Protein AF-A0A6B2MPJ1-F1 (afdb_monomer_lite)

Sequence (135 aa):
MPDPDLLAELAAIPQIDEGEAVLLSLVLSSPNSKILTGDKRALRGLAENDACQKFAGRIILIEQVLGACLSRKGHAWLLANVCPYKHIDRAIGAILGSRCDANMDSLKEGFQSYIGEIGRLYDPTMLFALSVDLP

pLDDT: mean 91.77, std 8.02, range [48.91, 97.12]

Secondary structure (DSSP, 8-state):
---HHHHHHHHTSTT--HHHHHHHHHHHTSTT--EEE--HHHHHHHHTSGGGGGGTT-EEEHHHHHHHHHHHHHHHHHHHHHGGGTTS-HHHHHHH-TTS---HHHHHHHHHHHHHHHHTSSSS-SB--------

Radius of gyration: 15.75 Å; chains: 1; bounding box: 41×23×38 Å

Structure (mmCIF, N/CA/C/O backbone):
data_AF-A0A6B2MPJ1-F1
#
_entry.id   AF-A0A6B2MPJ1-F1
#
loop_
_atom_site.group_PDB
_atom_site.id
_atom_site.type_symbol
_atom_site.label_atom_id
_atom_site.label_alt_id
_atom_site.label_comp_id
_atom_site.label_asym_id
_atom_site.label_entity_id
_atom_site.label_seq_id
_atom_site.pdbx_PDB_ins_code
_atom_site.Cartn_x
_atom_site.Cartn_y
_atom_site.Cartn_z
_atom_site.occupancy
_atom_site.B_iso_or_equiv
_atom_site.auth_seq_id
_atom_site.auth_comp_id
_atom_site.auth_asym_id
_atom_site.auth_atom_id
_atom_site.pdbx_PDB_model_num
ATOM 1 N N . MET A 1 1 ? -16.642 -13.936 7.087 1.00 67.19 1 MET A N 1
ATOM 2 C CA . MET A 1 1 ? -17.703 -12.979 6.717 1.00 67.19 1 MET A CA 1
ATOM 3 C C . MET A 1 1 ? -17.362 -11.679 7.421 1.00 67.19 1 MET A C 1
ATOM 5 O O . MET A 1 1 ? -16.928 -11.790 8.564 1.00 67.19 1 MET A O 1
ATOM 9 N N . PRO A 1 2 ? -17.435 -10.518 6.751 1.00 75.50 2 PRO A N 1
ATOM 10 C CA . PRO A 1 2 ? -17.099 -9.254 7.392 1.00 75.50 2 PRO A CA 1
ATOM 11 C C . PRO A 1 2 ? -18.080 -8.974 8.532 1.00 75.50 2 PRO A C 1
ATOM 13 O O . PRO A 1 2 ? -19.270 -9.270 8.412 1.00 75.50 2 PRO A O 1
ATOM 16 N N . ASP A 1 3 ? -17.554 -8.461 9.640 1.00 85.44 3 ASP A N 1
ATOM 17 C CA . ASP A 1 3 ? -18.352 -7.996 10.772 1.00 85.44 3 ASP A CA 1
ATOM 18 C C . ASP A 1 3 ? -19.257 -6.834 10.302 1.00 85.44 3 ASP A C 1
ATOM 20 O O . ASP A 1 3 ? -18.726 -5.849 9.777 1.00 85.44 3 ASP A O 1
ATOM 24 N N . PRO A 1 4 ? -20.596 -6.945 10.422 1.00 88.69 4 PRO A N 1
ATOM 25 C CA . PRO A 1 4 ? -21.526 -5.917 9.962 1.00 88.69 4 PRO A CA 1
ATOM 26 C C . PRO A 1 4 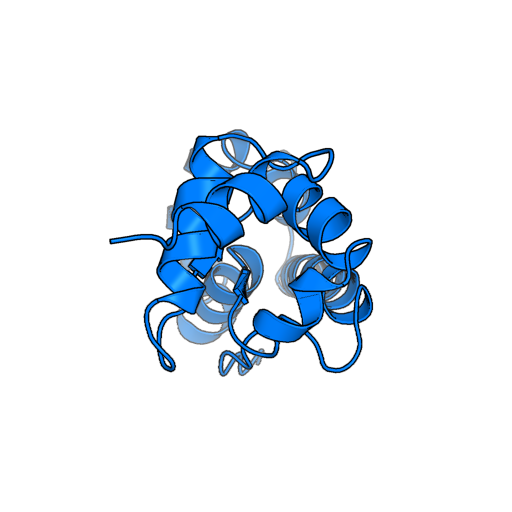? -21.298 -4.540 10.592 1.00 88.69 4 PRO A C 1
ATOM 28 O O . PRO A 1 4 ? -21.435 -3.537 9.892 1.00 88.69 4 PRO A O 1
ATOM 31 N N . ASP A 1 5 ? -20.919 -4.485 11.871 1.00 91.06 5 ASP A N 1
ATOM 32 C CA . ASP A 1 5 ? -20.723 -3.216 12.577 1.00 91.06 5 ASP A CA 1
ATOM 33 C C . ASP A 1 5 ? -19.453 -2.521 12.075 1.00 91.06 5 ASP A C 1
ATOM 35 O O . ASP A 1 5 ? -19.456 -1.327 11.775 1.00 91.06 5 ASP A O 1
ATOM 39 N N . LEU A 1 6 ? -18.385 -3.296 11.876 1.00 90.25 6 LEU A N 1
ATOM 40 C CA . LEU A 1 6 ? -17.143 -2.812 11.278 1.00 90.25 6 LEU A CA 1
ATOM 41 C C . LEU A 1 6 ? -17.339 -2.370 9.822 1.00 90.25 6 LEU A C 1
ATOM 43 O O . LEU A 1 6 ? -16.745 -1.388 9.382 1.00 90.25 6 LEU A O 1
ATOM 47 N N . LEU A 1 7 ? -18.143 -3.104 9.053 1.00 94.06 7 LEU A N 1
ATOM 48 C CA . LEU A 1 7 ? -18.452 -2.733 7.676 1.00 94.06 7 LEU A CA 1
ATOM 49 C C . LEU A 1 7 ? -19.196 -1.393 7.629 1.00 94.06 7 LEU A C 1
ATOM 51 O O . LEU A 1 7 ? -18.850 -0.542 6.814 1.00 94.06 7 LEU A O 1
ATOM 55 N N . ALA A 1 8 ? -20.172 -1.191 8.518 1.00 93.69 8 ALA A N 1
ATOM 56 C CA . ALA A 1 8 ? -20.892 0.073 8.635 1.00 93.69 8 ALA A CA 1
ATOM 57 C C . ALA A 1 8 ? -19.972 1.227 9.078 1.00 93.69 8 ALA A C 1
ATOM 59 O O . ALA A 1 8 ? -20.061 2.317 8.517 1.00 93.69 8 ALA A O 1
ATOM 60 N N . GLU A 1 9 ? -19.062 0.981 10.029 1.00 94.12 9 GLU A N 1
ATOM 61 C CA . GLU A 1 9 ? -18.029 1.938 10.460 1.00 94.12 9 GLU A CA 1
ATOM 62 C C . GLU A 1 9 ? -17.159 2.383 9.273 1.00 94.12 9 GLU A C 1
ATOM 64 O O . GLU A 1 9 ? -16.991 3.579 9.045 1.00 94.12 9 GLU A O 1
ATOM 69 N N . LEU A 1 10 ? -16.651 1.433 8.480 1.00 95.31 10 LEU A N 1
ATOM 70 C CA . LEU A 1 10 ? -15.777 1.714 7.337 1.00 95.31 10 LEU A CA 1
ATOM 71 C C . LEU A 1 10 ? -16.516 2.401 6.182 1.00 95.31 10 LEU A C 1
ATOM 73 O O . LEU A 1 10 ? -15.975 3.326 5.584 1.00 95.31 10 LEU A O 1
ATOM 77 N N . ALA A 1 11 ? -17.751 1.989 5.886 1.00 95.31 11 ALA A N 1
ATOM 78 C CA . ALA A 1 11 ? -18.567 2.589 4.828 1.00 95.31 11 ALA A CA 1
ATOM 79 C C . ALA A 1 11 ? -19.001 4.034 5.146 1.00 95.31 11 ALA A C 1
ATOM 81 O O . ALA A 1 11 ? -19.375 4.782 4.246 1.00 95.31 11 ALA A O 1
ATOM 82 N N . ALA A 1 12 ? -18.958 4.440 6.420 1.00 95.81 12 ALA A N 1
ATOM 83 C CA . ALA A 1 12 ? -19.233 5.813 6.833 1.00 95.81 12 ALA A CA 1
ATOM 84 C C . ALA A 1 12 ? -18.037 6.764 6.628 1.00 95.81 12 ALA A C 1
ATOM 86 O O . ALA A 1 12 ? -18.201 7.982 6.744 1.00 95.81 12 ALA A O 1
ATOM 87 N N . ILE A 1 13 ? -16.838 6.240 6.339 1.00 96.50 13 ILE A N 1
ATOM 88 C CA . ILE A 1 13 ? -15.633 7.050 6.145 1.00 96.50 13 ILE A CA 1
ATOM 89 C C . ILE A 1 13 ? -15.684 7.721 4.761 1.00 96.50 13 ILE A C 1
ATOM 91 O O . ILE A 1 13 ? -15.800 7.035 3.742 1.00 96.50 13 ILE A O 1
ATOM 95 N N . PRO A 1 14 ? -15.549 9.059 4.676 1.00 94.25 14 PRO A N 1
ATOM 96 C CA . PRO A 1 14 ? -15.456 9.741 3.391 1.00 94.25 14 PRO A CA 1
ATOM 97 C C . PRO A 1 14 ? -14.308 9.183 2.541 1.00 94.25 14 PRO A C 1
ATOM 99 O O . PRO A 1 14 ? -13.215 8.962 3.052 1.00 94.25 14 PRO A O 1
ATOM 102 N N . GLN A 1 15 ? -14.528 9.047 1.230 1.00 95.31 15 GLN A N 1
ATOM 103 C CA . GLN A 1 15 ? -13.575 8.470 0.260 1.00 95.31 15 GLN A CA 1
ATOM 104 C C . GLN A 1 15 ? -13.400 6.946 0.320 1.00 95.31 15 GLN A C 1
ATOM 106 O O . GLN A 1 15 ? -12.600 6.450 -0.464 1.00 95.31 15 GLN A O 1
ATOM 111 N N . ILE A 1 16 ? -14.123 6.229 1.185 1.00 96.12 16 ILE A N 1
ATOM 112 C CA . ILE A 1 16 ? -14.200 4.765 1.146 1.00 96.12 16 ILE A CA 1
ATOM 113 C C . ILE A 1 16 ? -15.528 4.377 0.500 1.00 96.12 16 ILE A C 1
ATOM 115 O O . ILE A 1 16 ? -16.591 4.738 1.006 1.00 96.12 16 ILE A O 1
ATOM 119 N N . ASP A 1 17 ? -15.478 3.677 -0.632 1.00 95.12 17 ASP A N 1
ATOM 120 C CA . ASP A 1 17 ? -16.692 3.152 -1.261 1.00 95.12 17 ASP A CA 1
ATOM 121 C C . ASP A 1 17 ? -17.147 1.813 -0.650 1.00 95.12 17 ASP A C 1
ATOM 123 O O . ASP A 1 17 ? -16.463 1.198 0.172 1.00 95.12 17 ASP A O 1
ATOM 127 N N . GLU A 1 18 ? -18.339 1.349 -1.034 1.00 93.12 18 GLU A N 1
ATOM 128 C CA . GLU A 1 18 ? -18.910 0.103 -0.507 1.00 93.12 18 GLU A CA 1
ATOM 129 C C . GLU A 1 18 ? -18.012 -1.121 -0.765 1.00 93.12 18 GLU A C 1
ATOM 131 O O . GLU A 1 18 ? -17.894 -2.001 0.090 1.00 93.12 18 GLU A O 1
ATOM 136 N N . GLY A 1 19 ? -17.358 -1.185 -1.927 1.00 93.12 19 GLY A N 1
ATOM 137 C CA . GLY A 1 19 ? -16.459 -2.280 -2.281 1.00 93.12 19 GLY A CA 1
ATOM 138 C C . GLY A 1 19 ? -15.184 -2.258 -1.445 1.00 93.12 19 GLY A C 1
ATOM 139 O O . GLY A 1 19 ? -14.746 -3.296 -0.941 1.00 93.12 19 GLY A O 1
ATOM 140 N N . GLU A 1 20 ? -14.612 -1.078 -1.239 1.00 95.00 20 GLU A N 1
ATOM 141 C CA . GLU A 1 20 ? -13.439 -0.884 -0.393 1.00 95.00 20 GLU A CA 1
ATOM 142 C C . GLU A 1 20 ? -13.735 -1.200 1.072 1.00 95.00 20 GLU A C 1
ATOM 144 O O . GLU A 1 20 ? -12.953 -1.906 1.711 1.00 95.00 20 GLU A O 1
ATOM 149 N N . ALA A 1 21 ? -14.887 -0.772 1.591 1.00 95.56 21 ALA A N 1
ATOM 150 C CA . ALA A 1 21 ? -15.322 -1.088 2.948 1.00 95.56 21 ALA A CA 1
ATOM 151 C C . ALA A 1 21 ? -15.448 -2.609 3.164 1.00 95.56 21 ALA A C 1
ATOM 153 O O . ALA A 1 21 ? -15.016 -3.146 4.193 1.00 95.56 21 ALA A O 1
ATOM 154 N N . VAL A 1 22 ? -15.962 -3.344 2.170 1.00 95.06 22 VAL A N 1
ATOM 155 C CA . VAL A 1 22 ? -16.002 -4.816 2.199 1.00 95.06 22 VAL A CA 1
ATOM 156 C C . VAL A 1 22 ? -14.592 -5.412 2.216 1.00 95.06 22 VAL A C 1
ATOM 158 O O . VAL A 1 22 ? -14.307 -6.293 3.027 1.00 95.06 22 VAL A O 1
ATOM 161 N N . LEU A 1 23 ? -13.676 -4.941 1.368 1.00 94.69 23 LEU A N 1
ATOM 162 C CA . LEU A 1 23 ? -12.308 -5.469 1.348 1.00 94.69 23 LEU A CA 1
ATOM 163 C C . LEU A 1 23 ? -11.555 -5.167 2.654 1.00 94.69 23 LEU A C 1
ATOM 165 O O . LEU A 1 23 ? -10.893 -6.050 3.202 1.00 94.69 23 LEU A O 1
ATOM 169 N N . LEU A 1 24 ? -11.691 -3.955 3.188 1.00 95.25 24 LEU A N 1
ATOM 170 C CA . LEU A 1 24 ? -11.070 -3.527 4.441 1.00 95.25 24 LEU A CA 1
ATOM 171 C C . LEU A 1 24 ? -11.623 -4.299 5.650 1.00 95.25 24 LEU A C 1
ATOM 173 O O . LEU A 1 24 ? -10.850 -4.758 6.493 1.00 95.25 24 LEU A O 1
ATOM 177 N N . SER A 1 25 ? -12.933 -4.539 5.719 1.00 94.81 25 SER A N 1
ATOM 178 C CA . SER A 1 25 ? -13.527 -5.357 6.791 1.00 94.81 25 SER A CA 1
ATOM 179 C C . SER A 1 25 ? -13.077 -6.826 6.731 1.00 94.81 25 SER A C 1
ATOM 181 O O . SER A 1 25 ? -12.830 -7.457 7.767 1.00 94.81 25 SER A O 1
ATOM 183 N N . LEU A 1 26 ? -12.873 -7.379 5.530 1.00 93.56 26 LEU A N 1
ATOM 184 C CA . LEU A 1 26 ? -12.305 -8.721 5.353 1.00 93.56 26 LEU A CA 1
ATOM 185 C C . LEU A 1 26 ? -10.848 -8.821 5.829 1.00 93.56 26 LEU A C 1
ATOM 187 O O . LEU A 1 26 ? -10.464 -9.851 6.390 1.00 93.56 26 LEU A O 1
ATOM 191 N N . VAL A 1 27 ? -10.040 -7.767 5.665 1.00 94.50 27 VAL A N 1
ATOM 192 C CA . VAL A 1 27 ? -8.662 -7.722 6.196 1.00 94.50 27 VAL A CA 1
ATOM 193 C C . VAL A 1 27 ? -8.649 -7.868 7.712 1.00 94.50 27 VAL A C 1
ATOM 195 O O . VAL A 1 27 ? -7.780 -8.545 8.257 1.00 94.50 27 VAL A O 1
ATOM 198 N N . LEU A 1 28 ? -9.610 -7.261 8.403 1.00 92.88 28 LEU A N 1
ATOM 199 C CA . LEU A 1 28 ? -9.694 -7.314 9.862 1.00 92.88 28 LEU A CA 1
ATOM 200 C C . LEU A 1 28 ? -10.288 -8.627 10.384 1.00 92.88 28 LEU A C 1
ATOM 202 O O . LEU A 1 28 ? -10.030 -9.002 11.525 1.00 92.88 28 LEU A O 1
ATOM 206 N N . SER A 1 29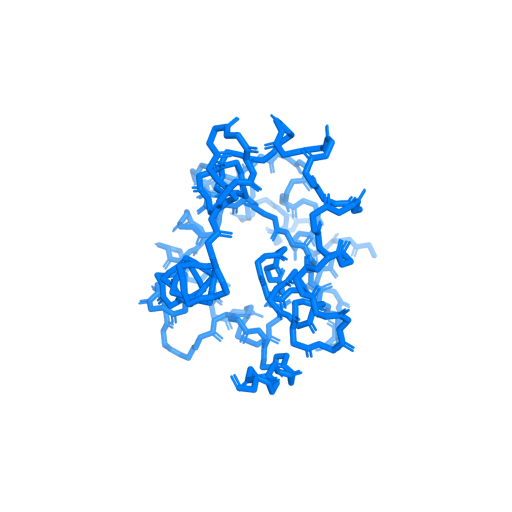 ? -10.976 -9.387 9.528 1.00 90.50 29 SER A N 1
ATOM 207 C CA . SER A 1 29 ? -11.536 -10.703 9.868 1.00 90.50 29 SER A CA 1
ATOM 208 C C . SER A 1 29 ? -10.471 -11.793 10.091 1.00 90.50 29 SER A C 1
ATOM 210 O O . SER A 1 29 ? -10.799 -12.894 10.528 1.00 90.50 29 SER A O 1
ATOM 212 N N . SER A 1 30 ? -9.198 -11.530 9.773 1.00 88.75 30 SER A N 1
ATOM 213 C CA . SER A 1 30 ? -8.086 -12.464 9.985 1.00 88.75 30 SER A CA 1
ATOM 214 C C . SER A 1 30 ? -6.808 -11.711 10.375 1.00 88.75 30 SER A C 1
ATOM 216 O O . SER A 1 30 ? -6.459 -10.720 9.735 1.00 88.75 30 SER A O 1
ATOM 218 N N . PRO A 1 31 ? -6.060 -12.161 11.398 1.00 85.38 31 PRO A N 1
ATOM 219 C CA . PRO A 1 31 ? -4.902 -11.431 11.919 1.00 85.38 31 PRO A CA 1
ATOM 220 C C . PRO A 1 31 ? -3.740 -11.311 10.921 1.00 85.38 31 PRO A C 1
ATOM 222 O O . PRO A 1 31 ? -2.950 -10.379 11.021 1.00 85.38 31 PRO A O 1
ATOM 225 N N . ASN A 1 32 ? -3.646 -12.222 9.947 1.00 87.88 32 ASN A N 1
ATOM 226 C CA . ASN A 1 32 ? -2.540 -12.270 8.983 1.00 87.88 32 ASN A CA 1
ATOM 227 C C . ASN A 1 32 ? -2.899 -11.720 7.597 1.00 87.88 32 ASN A C 1
ATOM 229 O O . ASN A 1 32 ? -2.019 -11.628 6.729 1.00 87.88 32 ASN A O 1
ATOM 233 N N . SER A 1 33 ? -4.172 -11.380 7.384 1.00 93.81 33 SER A N 1
ATOM 234 C CA . SER A 1 33 ? -4.655 -10.867 6.108 1.00 93.81 33 SER A CA 1
ATOM 235 C C . SER A 1 33 ? -4.078 -9.489 5.815 1.00 93.81 33 SER A C 1
ATOM 237 O O . SER A 1 33 ? -3.873 -8.666 6.707 1.00 93.81 33 SER A O 1
ATOM 239 N N . LYS A 1 34 ? -3.806 -9.259 4.533 1.00 95.25 34 LYS A N 1
ATOM 240 C CA . LYS A 1 34 ? -3.311 -7.996 3.991 1.00 95.25 34 LYS A CA 1
ATOM 241 C C . LYS A 1 34 ? -4.130 -7.650 2.765 1.00 95.25 34 LYS A C 1
ATOM 243 O O . LYS A 1 34 ? -4.648 -8.553 2.107 1.00 95.25 34 LYS A O 1
ATOM 248 N N . ILE A 1 35 ? -4.204 -6.369 2.448 1.00 95.94 35 ILE A N 1
ATOM 249 C CA . ILE A 1 35 ? -4.824 -5.884 1.217 1.00 95.94 35 ILE A CA 1
ATOM 250 C C . ILE A 1 35 ? -3.766 -5.288 0.307 1.00 95.94 35 ILE A C 1
ATOM 252 O O . ILE A 1 35 ? -2.884 -4.568 0.766 1.00 95.94 35 ILE A O 1
ATOM 256 N N . LEU A 1 36 ? -3.862 -5.604 -0.981 1.00 95.94 36 LEU A N 1
ATOM 257 C CA . LEU A 1 36 ? -3.149 -4.902 -2.036 1.00 95.94 36 LEU A CA 1
ATOM 258 C C . LEU A 1 36 ? -4.096 -3.856 -2.625 1.00 95.94 36 LEU A C 1
ATOM 260 O O . LEU A 1 36 ? -5.172 -4.225 -3.091 1.00 95.94 36 LEU A O 1
ATOM 264 N N . THR A 1 37 ? -3.710 -2.582 -2.617 1.00 95.12 37 THR A N 1
ATOM 265 C CA . THR A 1 37 ? -4.527 -1.503 -3.192 1.00 95.12 37 THR A CA 1
ATOM 266 C C . THR A 1 37 ? -3.671 -0.405 -3.822 1.00 95.12 37 THR A C 1
ATOM 268 O O . THR A 1 37 ? -2.517 -0.204 -3.442 1.00 95.12 37 THR A O 1
ATOM 271 N N . GLY A 1 38 ? -4.235 0.286 -4.812 1.00 91.81 38 GLY A N 1
ATOM 272 C CA . GLY A 1 38 ? -3.719 1.548 -5.350 1.00 91.81 38 GLY A CA 1
ATOM 273 C C . GLY A 1 38 ? -4.564 2.759 -4.944 1.00 91.81 38 GLY A C 1
ATOM 274 O O . GLY A 1 38 ? -4.196 3.889 -5.266 1.00 91.81 38 GLY A O 1
ATOM 275 N N . ASP A 1 39 ? -5.688 2.556 -4.241 1.00 93.56 39 ASP A N 1
ATOM 276 C CA . ASP A 1 39 ? -6.591 3.654 -3.901 1.00 93.56 39 ASP A CA 1
ATOM 277 C C . ASP A 1 39 ? -6.058 4.479 -2.728 1.00 93.56 39 ASP A C 1
ATOM 279 O O . ASP A 1 39 ? -6.254 4.192 -1.550 1.00 93.56 39 ASP A O 1
ATOM 283 N N . LYS A 1 40 ? -5.362 5.560 -3.065 1.00 92.50 40 LYS A N 1
ATOM 284 C CA . LYS A 1 40 ? -4.805 6.494 -2.082 1.00 92.50 40 LYS A CA 1
ATOM 285 C C . LYS A 1 40 ? -5.865 7.374 -1.434 1.00 92.50 40 LYS A C 1
ATOM 287 O O . LYS A 1 40 ? -5.604 7.924 -0.368 1.00 92.50 40 LYS A O 1
ATOM 292 N N . ARG A 1 41 ? -7.023 7.564 -2.072 1.00 94.69 41 ARG A N 1
ATOM 293 C CA . ARG A 1 41 ? -8.096 8.403 -1.525 1.00 94.69 41 ARG A CA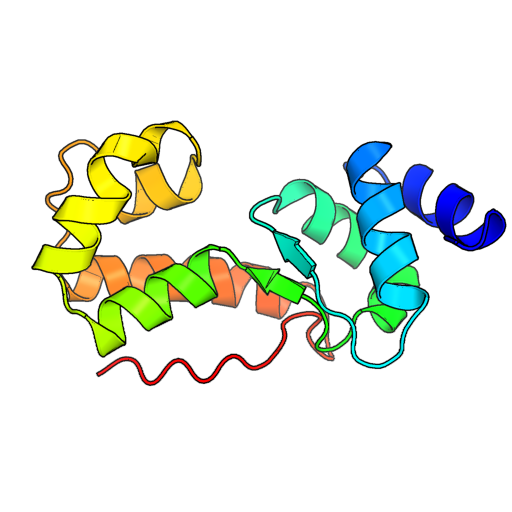 1
ATOM 294 C C . ARG A 1 41 ? -8.743 7.682 -0.354 1.00 94.69 41 ARG A C 1
ATOM 296 O O . ARG A 1 41 ? -8.857 8.290 0.707 1.00 94.69 41 ARG A O 1
ATOM 303 N N . ALA A 1 42 ? -9.024 6.393 -0.514 1.00 96.00 42 ALA A N 1
ATOM 304 C CA . ALA A 1 42 ? -9.515 5.537 0.554 1.00 96.00 42 ALA A CA 1
ATOM 305 C C . ALA A 1 42 ? -8.528 5.461 1.724 1.00 96.00 42 ALA A C 1
ATOM 307 O O . ALA A 1 42 ? -8.919 5.621 2.875 1.00 96.00 42 ALA A O 1
ATOM 308 N N . LEU A 1 43 ? -7.226 5.308 1.447 1.00 96.50 43 LEU A N 1
ATOM 309 C CA . LEU A 1 43 ? -6.201 5.267 2.499 1.00 96.50 43 LEU A CA 1
ATOM 310 C C . LEU A 1 43 ? -6.067 6.580 3.274 1.00 96.50 43 LEU A C 1
ATOM 312 O O . LEU A 1 43 ? -5.830 6.549 4.48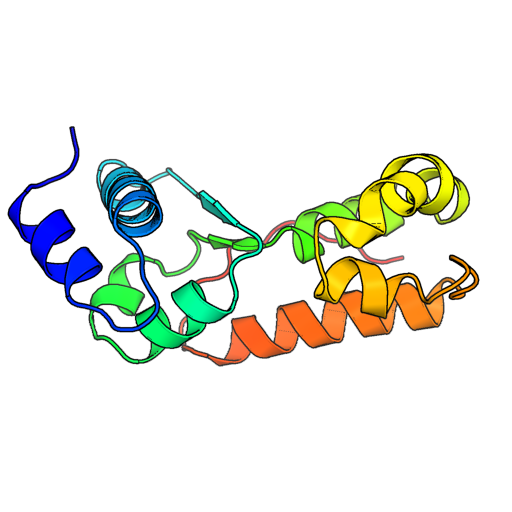0 1.00 96.50 43 LEU A O 1
ATOM 316 N N . ARG A 1 44 ? -6.220 7.728 2.604 1.00 96.19 44 ARG A N 1
ATOM 317 C CA . ARG A 1 44 ? -6.248 9.036 3.272 1.00 96.19 44 ARG A CA 1
ATOM 318 C C . ARG A 1 44 ? -7.492 9.189 4.141 1.00 96.19 44 ARG A C 1
ATOM 320 O O . ARG A 1 44 ? -7.350 9.562 5.296 1.00 96.19 44 ARG A O 1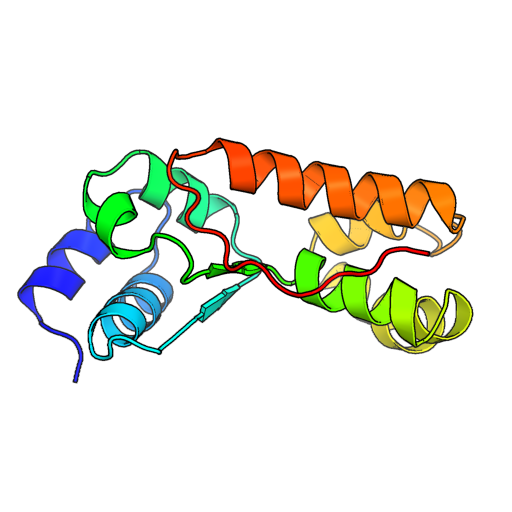
ATOM 327 N N . GLY A 1 45 ? -8.669 8.839 3.617 1.00 95.94 45 GLY A N 1
ATOM 328 C CA . GLY A 1 45 ? -9.907 8.846 4.400 1.00 95.94 45 GLY A CA 1
ATOM 329 C C . GLY A 1 45 ? -9.814 7.932 5.623 1.00 95.94 45 GLY A C 1
ATOM 330 O O . GLY A 1 45 ? -10.162 8.334 6.729 1.00 95.94 45 GLY A O 1
ATOM 331 N N . LEU A 1 46 ? -9.252 6.733 5.449 1.00 96.38 46 LEU A N 1
ATOM 332 C CA . LEU A 1 46 ? -9.022 5.792 6.541 1.00 96.38 46 LEU A CA 1
ATOM 333 C C . LEU A 1 46 ? -8.076 6.366 7.601 1.00 96.38 46 LEU A C 1
ATOM 335 O O . LEU A 1 46 ? -8.371 6.242 8.783 1.00 96.38 46 LEU A O 1
ATOM 339 N N . ALA A 1 47 ? -6.966 6.996 7.200 1.00 96.25 47 ALA A N 1
ATOM 340 C CA . ALA A 1 47 ? -5.982 7.574 8.121 1.00 96.25 47 ALA A CA 1
ATOM 341 C C . ALA A 1 47 ? -6.532 8.724 8.984 1.00 96.25 47 ALA A C 1
ATOM 343 O O . ALA A 1 47 ? -5.998 8.990 10.057 1.00 96.25 47 ALA A O 1
ATOM 344 N N . GLU A 1 48 ? -7.597 9.391 8.536 1.00 94.31 48 GLU A N 1
ATOM 345 C CA . GLU A 1 48 ? -8.300 10.435 9.293 1.00 94.31 48 GLU A CA 1
ATOM 346 C C . GLU A 1 48 ? -9.317 9.864 10.303 1.00 94.31 48 GLU A C 1
ATOM 348 O O . GLU A 1 48 ? -9.954 10.621 11.036 1.00 94.31 48 GLU A O 1
ATOM 353 N N . ASN A 1 49 ? -9.476 8.538 10.362 1.00 93.44 49 ASN A N 1
ATOM 354 C CA . ASN A 1 49 ? -10.414 7.841 11.236 1.00 93.44 49 ASN A CA 1
ATOM 355 C C . ASN A 1 49 ? -9.685 6.905 12.218 1.00 93.44 49 ASN A C 1
ATOM 357 O O . ASN A 1 49 ? -8.689 6.273 11.868 1.00 93.44 49 ASN A O 1
ATOM 361 N N . ASP A 1 50 ? -10.218 6.739 13.432 1.00 91.44 50 ASP A N 1
ATOM 362 C CA . ASP A 1 50 ? -9.635 5.868 14.467 1.00 91.44 50 ASP A CA 1
ATOM 363 C C . ASP A 1 50 ? -9.487 4.400 14.026 1.00 91.44 50 ASP A C 1
ATOM 365 O O . ASP A 1 50 ? -8.603 3.682 14.508 1.00 91.44 50 ASP A O 1
ATOM 369 N N . ALA A 1 51 ? -10.293 3.950 13.059 1.00 91.75 51 ALA A N 1
ATOM 370 C CA . ALA A 1 51 ? -10.206 2.617 12.476 1.00 91.75 51 ALA A CA 1
ATOM 371 C C . ALA A 1 51 ? -8.829 2.309 11.861 1.00 91.75 51 ALA A C 1
ATOM 373 O O . ALA A 1 51 ? -8.456 1.133 11.815 1.00 91.75 51 ALA A O 1
ATOM 374 N N . CYS A 1 52 ? -8.048 3.314 11.432 1.00 94.44 52 CYS A N 1
ATOM 375 C CA . CYS A 1 52 ? -6.719 3.111 10.836 1.00 94.44 52 CYS A CA 1
ATOM 376 C C . CYS A 1 52 ? -5.761 2.314 11.733 1.00 94.44 52 CYS A C 1
ATOM 378 O O . CYS A 1 52 ? -4.954 1.530 11.230 1.00 94.44 52 CYS A O 1
ATOM 380 N N . GLN A 1 53 ? -5.912 2.424 13.057 1.00 94.06 53 GLN A N 1
ATOM 381 C CA . GLN A 1 53 ? -5.130 1.685 14.051 1.00 94.06 53 GLN A CA 1
ATOM 382 C C . GLN A 1 53 ? -5.192 0.172 13.828 1.00 94.06 53 GLN A C 1
ATOM 384 O O . GLN A 1 53 ? -4.203 -0.543 14.002 1.00 94.06 53 GLN A O 1
ATOM 389 N N . LYS A 1 54 ? -6.352 -0.324 13.383 1.00 94.00 54 LYS A N 1
ATOM 390 C CA . LYS A 1 54 ? -6.607 -1.746 13.126 1.00 94.00 54 LYS A CA 1
ATOM 391 C C . LYS A 1 54 ? -5.810 -2.263 11.909 1.00 94.00 54 LYS A C 1
ATOM 393 O O . LYS A 1 54 ? -5.639 -3.474 11.758 1.00 94.00 54 LYS A O 1
ATOM 398 N N . PHE A 1 55 ? -5.293 -1.365 11.063 1.00 95.81 55 PHE A N 1
ATOM 399 C CA . PHE A 1 55 ? -4.599 -1.670 9.806 1.00 95.81 55 PHE A CA 1
ATOM 400 C C . PHE A 1 55 ? -3.075 -1.526 9.867 1.00 95.81 55 PHE A C 1
ATOM 402 O O . PHE A 1 55 ? -2.426 -1.682 8.831 1.00 95.81 55 PHE A O 1
ATOM 409 N N . ALA A 1 56 ? -2.488 -1.284 11.043 1.00 95.25 56 ALA A N 1
ATOM 410 C CA . ALA A 1 56 ? -1.035 -1.229 11.212 1.00 95.25 56 ALA A CA 1
ATOM 411 C C . ALA A 1 56 ? -0.348 -2.454 10.570 1.00 95.25 56 ALA A C 1
ATOM 413 O O . ALA A 1 56 ? -0.637 -3.604 10.912 1.00 95.25 56 ALA A O 1
ATOM 414 N N . GLY A 1 57 ? 0.535 -2.210 9.597 1.00 95.75 57 GLY A N 1
ATOM 415 C CA . GLY A 1 57 ? 1.245 -3.257 8.859 1.00 95.75 57 GLY A CA 1
ATOM 416 C C . GLY A 1 57 ? 0.385 -4.179 7.977 1.00 95.75 57 GLY A C 1
ATOM 417 O O . GLY A 1 57 ? 0.828 -5.289 7.671 1.00 95.75 57 GLY A O 1
ATOM 418 N N . ARG A 1 58 ? -0.830 -3.785 7.571 1.00 96.56 58 ARG A N 1
ATOM 419 C CA . ARG A 1 58 ? -1.747 -4.641 6.782 1.00 96.56 58 ARG A CA 1
ATOM 420 C C . ARG A 1 58 ? -1.953 -4.209 5.332 1.00 96.56 58 ARG A C 1
ATOM 422 O O . ARG A 1 58 ? -2.592 -4.942 4.574 1.00 96.56 58 ARG A O 1
ATOM 429 N N . ILE A 1 59 ? -1.419 -3.062 4.929 1.00 97.06 59 ILE A N 1
ATOM 430 C CA . ILE A 1 59 ? -1.659 -2.486 3.602 1.00 97.06 59 ILE A CA 1
ATOM 431 C C . ILE A 1 59 ? -0.420 -2.638 2.730 1.00 97.06 59 ILE A C 1
ATOM 433 O O . ILE A 1 59 ? 0.677 -2.251 3.114 1.00 97.06 59 ILE A O 1
ATOM 437 N N . ILE A 1 60 ? -0.590 -3.208 1.545 1.00 97.12 60 ILE A N 1
ATOM 438 C CA . ILE A 1 60 ? 0.435 -3.274 0.509 1.00 97.12 60 ILE A CA 1
ATOM 439 C C . ILE A 1 60 ? -0.013 -2.353 -0.619 1.00 97.12 60 ILE A C 1
ATOM 441 O O . ILE A 1 60 ? -1.122 -2.483 -1.134 1.00 97.12 60 ILE A O 1
ATOM 445 N N . LEU A 1 61 ? 0.853 -1.432 -1.024 1.00 96.06 61 LEU A N 1
ATOM 446 C CA . LEU A 1 61 ? 0.594 -0.576 -2.175 1.00 96.06 61 LEU A CA 1
ATOM 447 C C . LEU A 1 61 ? 1.005 -1.256 -3.478 1.00 96.06 61 LEU A C 1
ATOM 449 O O . LEU A 1 61 ? 2.008 -1.978 -3.525 1.00 96.06 61 LEU A O 1
ATOM 453 N N . ILE A 1 62 ? 0.294 -0.954 -4.564 1.00 94.81 62 ILE A N 1
ATOM 454 C CA . ILE A 1 62 ? 0.718 -1.340 -5.918 1.00 94.81 62 ILE A CA 1
ATOM 455 C C . ILE A 1 62 ? 2.137 -0.818 -6.195 1.00 94.81 62 ILE A C 1
ATOM 457 O O . ILE A 1 62 ? 2.967 -1.544 -6.740 1.00 94.81 62 ILE A O 1
ATOM 461 N N . GLU A 1 63 ? 2.470 0.386 -5.732 1.00 94.81 63 GLU A N 1
ATOM 462 C CA . GLU A 1 63 ? 3.807 0.973 -5.835 1.00 94.81 63 GLU A CA 1
ATOM 463 C C . GLU A 1 63 ? 4.881 0.149 -5.124 1.00 94.81 63 GLU A C 1
ATOM 465 O O . GLU A 1 63 ? 5.987 0.031 -5.648 1.00 94.81 63 GLU A O 1
ATOM 470 N N . GLN A 1 64 ? 4.582 -0.458 -3.967 1.00 95.31 64 GLN A N 1
ATOM 471 C CA . GLN A 1 64 ? 5.545 -1.329 -3.281 1.00 95.31 64 GLN A CA 1
ATOM 472 C C . GLN A 1 64 ? 5.842 -2.573 -4.120 1.00 95.31 64 GLN A C 1
ATOM 474 O O . GLN A 1 64 ? 6.999 -2.975 -4.252 1.00 95.31 64 GLN A O 1
ATOM 479 N N . VAL A 1 65 ? 4.804 -3.166 -4.715 1.00 95.38 65 VAL A N 1
ATOM 480 C CA . VAL A 1 65 ? 4.947 -4.345 -5.578 1.00 95.38 65 VAL A CA 1
ATOM 481 C C . VAL A 1 65 ? 5.740 -3.997 -6.835 1.00 95.38 65 VAL A C 1
ATOM 483 O O . VAL A 1 65 ? 6.697 -4.693 -7.168 1.00 95.38 65 VAL A O 1
ATOM 486 N N . LEU A 1 66 ? 5.392 -2.903 -7.511 1.00 95.00 66 LEU A N 1
ATOM 487 C CA . LEU A 1 66 ? 6.067 -2.480 -8.736 1.00 95.00 66 LEU A CA 1
ATOM 488 C C . LEU A 1 66 ? 7.502 -2.006 -8.483 1.00 95.00 66 LEU A C 1
ATOM 490 O O . LEU A 1 66 ? 8.389 -2.343 -9.266 1.00 95.00 66 LEU A O 1
ATOM 494 N N . GLY A 1 67 ? 7.761 -1.324 -7.365 1.00 94.19 67 GLY A N 1
ATOM 495 C CA . GLY A 1 67 ? 9.111 -1.003 -6.906 1.00 94.19 67 GLY A CA 1
ATOM 496 C C . GLY A 1 67 ? 9.941 -2.265 -6.648 1.00 94.19 67 GLY A C 1
ATOM 497 O O . GLY A 1 67 ? 11.068 -2.369 -7.124 1.00 94.19 67 GLY A O 1
ATOM 498 N N . ALA A 1 68 ? 9.369 -3.284 -5.997 1.00 93.50 68 ALA A N 1
ATOM 499 C CA . ALA A 1 68 ? 10.050 -4.566 -5.794 1.00 93.50 68 ALA A CA 1
ATOM 500 C C . ALA A 1 68 ? 10.298 -5.316 -7.116 1.00 93.50 68 ALA A C 1
ATOM 502 O O . ALA A 1 68 ? 11.332 -5.969 -7.285 1.00 93.50 68 ALA A O 1
ATOM 503 N N . CYS A 1 69 ? 9.379 -5.222 -8.078 1.00 93.69 69 CYS A N 1
ATOM 504 C CA . CYS A 1 69 ? 9.590 -5.746 -9.422 1.00 93.69 69 CYS A CA 1
ATOM 505 C C . CYS A 1 69 ? 10.718 -5.007 -10.149 1.00 93.69 69 CYS A C 1
ATOM 507 O O . CYS A 1 69 ? 11.566 -5.667 -10.747 1.00 93.69 69 CYS A O 1
ATOM 509 N N . LEU A 1 70 ? 10.770 -3.675 -10.066 1.00 93.56 70 LEU A N 1
ATOM 510 C CA . LEU A 1 70 ? 11.860 -2.875 -10.624 1.00 93.56 70 LEU A CA 1
ATOM 511 C C . LEU A 1 70 ? 13.211 -3.328 -10.061 1.00 93.56 70 LEU A C 1
ATOM 513 O O . LEU A 1 70 ? 14.134 -3.573 -10.835 1.00 93.56 70 LEU A O 1
ATOM 517 N N . SER A 1 71 ? 13.302 -3.533 -8.744 1.00 91.00 71 SER A N 1
ATOM 518 C CA . SER A 1 71 ? 14.503 -4.060 -8.092 1.00 91.00 71 SER A CA 1
ATOM 519 C C . SER A 1 71 ? 14.927 -5.432 -8.603 1.00 91.00 71 SER A C 1
ATOM 521 O O . SER A 1 71 ? 16.092 -5.659 -8.912 1.00 91.00 71 SER A O 1
ATOM 523 N N . ARG A 1 72 ? 13.984 -6.380 -8.654 1.00 92.38 72 ARG A N 1
ATOM 524 C CA . ARG A 1 72 ? 14.288 -7.806 -8.865 1.00 92.38 72 ARG A CA 1
ATOM 525 C C . ARG A 1 72 ? 14.344 -8.208 -10.334 1.00 92.38 72 ARG A C 1
ATOM 527 O O . ARG A 1 72 ? 14.934 -9.234 -10.663 1.00 92.38 72 ARG A O 1
ATOM 534 N N . LYS A 1 73 ? 13.654 -7.472 -11.204 1.00 93.75 73 LYS A N 1
ATOM 535 C CA . LYS A 1 73 ? 13.500 -7.785 -12.633 1.00 93.75 73 LYS A CA 1
ATOM 536 C C . LYS A 1 73 ? 14.106 -6.719 -13.543 1.00 93.75 73 LYS A C 1
ATOM 538 O O . LYS A 1 73 ? 14.324 -6.993 -14.721 1.00 93.75 73 LYS A O 1
ATOM 543 N N . GLY A 1 74 ? 14.416 -5.542 -13.005 1.00 92.19 74 GLY A N 1
ATOM 544 C CA . GLY A 1 74 ? 15.084 -4.467 -13.721 1.00 92.19 74 GLY A CA 1
ATOM 545 C C . GLY A 1 74 ? 14.160 -3.620 -14.596 1.00 92.19 74 GLY A C 1
ATOM 546 O O . GLY A 1 74 ? 12.982 -3.918 -14.809 1.00 92.19 74 GLY A O 1
ATOM 547 N N . HIS A 1 75 ? 14.748 -2.548 -15.129 1.00 94.25 75 HIS A N 1
ATOM 548 C CA . HIS A 1 75 ? 14.064 -1.512 -15.902 1.00 94.25 75 HIS A CA 1
ATOM 549 C C . HIS A 1 75 ? 13.264 -2.059 -17.088 1.00 94.25 75 HIS A C 1
ATOM 551 O O . HIS A 1 75 ? 12.069 -1.805 -17.220 1.00 94.25 75 HIS A O 1
ATOM 557 N N . ALA A 1 76 ? 13.933 -2.835 -17.946 1.00 93.75 76 ALA A N 1
ATOM 558 C CA . ALA A 1 76 ? 13.362 -3.321 -19.197 1.00 93.75 76 ALA A CA 1
ATOM 559 C C . ALA A 1 76 ? 12.130 -4.200 -18.953 1.00 93.75 76 ALA A C 1
ATOM 561 O O . ALA A 1 76 ? 11.147 -4.109 -19.687 1.00 93.75 76 ALA A O 1
ATOM 562 N N . TRP A 1 77 ? 12.160 -5.010 -17.889 1.00 95.44 77 TRP A N 1
ATOM 563 C CA . TRP A 1 77 ? 11.018 -5.827 -17.501 1.00 95.44 77 TRP A CA 1
ATOM 564 C C . TRP A 1 77 ? 9.836 -4.960 -17.064 1.00 95.44 77 TRP A C 1
ATOM 566 O O . TRP A 1 77 ? 8.717 -5.203 -17.518 1.00 95.44 77 TRP A O 1
ATOM 576 N N . LEU A 1 78 ? 10.073 -3.939 -16.231 1.00 95.19 78 LEU A N 1
ATOM 577 C CA . LEU A 1 78 ? 9.012 -3.040 -15.771 1.00 95.19 78 LEU A CA 1
ATOM 578 C C . LEU A 1 78 ? 8.346 -2.335 -16.961 1.00 95.19 78 LEU A C 1
ATOM 580 O O . LEU A 1 78 ? 7.122 -2.353 -17.073 1.00 95.19 78 LEU A O 1
ATOM 584 N N . LEU A 1 79 ? 9.135 -1.777 -17.884 1.00 93.69 79 LEU A N 1
ATOM 585 C CA . LEU A 1 79 ? 8.586 -1.098 -19.058 1.00 93.69 79 LEU A CA 1
ATOM 586 C C . LEU A 1 79 ? 7.779 -2.055 -19.939 1.00 93.69 79 LEU A C 1
ATOM 588 O O . LEU A 1 79 ? 6.652 -1.734 -20.299 1.00 93.69 79 LEU A O 1
ATOM 592 N N . ALA A 1 80 ? 8.301 -3.246 -20.235 1.00 95.00 80 ALA A N 1
ATOM 593 C CA . ALA A 1 80 ? 7.611 -4.204 -21.097 1.00 95.00 80 ALA A CA 1
ATOM 594 C C . ALA A 1 80 ? 6.273 -4.696 -20.513 1.00 95.00 80 ALA A C 1
ATOM 596 O O . ALA A 1 80 ? 5.338 -4.952 -21.268 1.00 95.00 80 ALA A O 1
ATOM 597 N N . ASN A 1 81 ? 6.171 -4.822 -19.184 1.00 96.00 81 ASN A N 1
ATOM 598 C CA . ASN A 1 81 ? 5.015 -5.445 -18.530 1.00 96.00 81 ASN A CA 1
ATOM 599 C C . ASN A 1 81 ? 4.027 -4.444 -17.918 1.00 96.00 81 ASN A C 1
ATOM 601 O O . ASN A 1 81 ? 2.866 -4.793 -17.732 1.00 96.00 81 ASN A O 1
ATOM 605 N N . VAL A 1 82 ? 4.456 -3.218 -17.603 1.00 95.00 82 VAL A N 1
ATOM 606 C CA . VAL A 1 82 ? 3.625 -2.223 -16.900 1.00 95.00 82 VAL A CA 1
ATOM 607 C C . VAL A 1 82 ? 3.280 -1.031 -17.788 1.00 95.00 82 VAL A C 1
ATOM 609 O O . VAL A 1 82 ? 2.148 -0.554 -17.742 1.00 95.00 82 VAL A O 1
ATOM 612 N N . CYS A 1 83 ? 4.202 -0.573 -18.646 1.00 93.56 83 CYS A N 1
ATOM 613 C CA . CYS A 1 83 ? 3.957 0.582 -19.518 1.00 93.56 83 CYS A CA 1
ATOM 614 C C . CYS A 1 83 ? 2.669 0.474 -20.358 1.00 93.56 83 CYS A C 1
ATOM 616 O O . CYS A 1 83 ? 1.935 1.467 -20.403 1.00 93.56 83 CYS A O 1
ATOM 618 N N . PRO A 1 84 ? 2.329 -0.683 -20.972 1.00 94.50 84 PRO A N 1
ATOM 619 C CA . PRO A 1 84 ? 1.095 -0.807 -21.756 1.00 94.50 84 PRO A CA 1
ATOM 620 C C . PRO A 1 84 ? -0.178 -0.499 -20.950 1.00 94.50 84 PRO A C 1
ATOM 622 O O . PRO A 1 84 ? -1.170 -0.024 -21.501 1.00 94.50 84 PRO A O 1
ATOM 625 N N . TYR A 1 85 ? -0.133 -0.711 -19.634 1.00 94.19 85 TYR A N 1
ATOM 626 C CA . TYR A 1 85 ? -1.272 -0.601 -18.722 1.00 94.19 85 TYR A CA 1
ATOM 627 C C . TYR A 1 85 ? -1.231 0.649 -17.839 1.00 94.19 85 TYR A C 1
ATOM 629 O O . TYR A 1 85 ? -2.106 0.843 -17.002 1.00 94.19 85 TYR A O 1
ATOM 637 N N . LYS A 1 86 ? -0.255 1.544 -18.029 1.00 92.00 86 LYS A N 1
ATOM 638 C CA . LYS A 1 86 ? -0.059 2.724 -17.168 1.00 92.00 86 LYS A CA 1
ATOM 639 C C . LYS A 1 86 ? -1.245 3.690 -17.106 1.00 92.00 86 LYS A C 1
ATOM 641 O O . LYS A 1 86 ? -1.283 4.555 -16.247 1.00 92.00 86 LYS A O 1
ATOM 646 N N . HIS A 1 87 ? -2.166 3.601 -18.062 1.00 91.94 87 HIS A N 1
ATOM 647 C CA . HIS A 1 87 ? -3.366 4.432 -18.118 1.00 91.94 87 HIS A CA 1
ATOM 648 C C . HIS A 1 87 ? -4.426 4.005 -17.092 1.00 91.94 87 HIS A C 1
ATOM 650 O O . HIS A 1 87 ? -5.338 4.778 -16.821 1.00 91.94 87 HIS A O 1
ATOM 656 N N . ILE A 1 88 ? -4.305 2.795 -16.533 1.00 91.19 88 ILE A N 1
ATOM 657 C CA . ILE A 1 88 ? -5.211 2.264 -15.510 1.00 91.19 88 ILE A CA 1
ATOM 658 C C . ILE A 1 88 ? -5.014 3.000 -14.182 1.00 91.19 88 ILE A C 1
ATOM 660 O O . ILE A 1 88 ? -5.989 3.317 -13.509 1.00 91.19 88 ILE A O 1
ATOM 664 N N . ASP A 1 89 ? -3.764 3.307 -13.825 1.00 90.75 89 ASP A N 1
ATOM 665 C CA . ASP A 1 89 ? -3.424 3.973 -12.571 1.00 90.75 89 ASP A CA 1
ATOM 666 C C . ASP A 1 89 ? -2.676 5.283 -12.830 1.00 90.75 89 ASP A C 1
ATOM 668 O O . ASP A 1 89 ? -1.599 5.317 -13.430 1.00 90.75 89 ASP A O 1
ATOM 672 N N . ARG A 1 90 ? -3.244 6.388 -12.342 1.00 90.38 90 ARG A N 1
ATOM 673 C CA . ARG A 1 90 ? -2.700 7.731 -12.565 1.00 90.38 90 ARG A CA 1
ATOM 674 C C . ARG A 1 90 ? -1.317 7.925 -11.944 1.00 90.38 90 ARG A C 1
ATOM 676 O O . ARG A 1 90 ? -0.499 8.635 -12.528 1.00 90.38 90 ARG A O 1
ATOM 683 N N . ALA A 1 91 ? -1.058 7.351 -10.772 1.00 91.50 91 ALA A N 1
ATOM 684 C CA . ALA A 1 91 ? 0.232 7.485 -10.112 1.00 91.50 91 ALA A CA 1
ATOM 685 C C . ALA A 1 91 ? 1.302 6.680 -10.846 1.00 91.50 91 ALA A C 1
ATOM 687 O O . ALA A 1 91 ? 2.370 7.214 -11.129 1.00 91.50 91 ALA A O 1
ATOM 688 N N . ILE A 1 92 ? 0.992 5.451 -11.260 1.00 94.00 92 ILE A N 1
ATOM 689 C CA . ILE A 1 92 ? 1.900 4.652 -12.090 1.00 94.00 92 ILE A CA 1
ATOM 690 C C . ILE A 1 92 ? 2.164 5.339 -13.434 1.00 94.00 92 ILE A C 1
ATOM 692 O O . ILE A 1 92 ? 3.310 5.401 -13.880 1.00 94.00 92 ILE A O 1
ATOM 696 N N . GLY A 1 93 ? 1.138 5.926 -14.053 1.00 93.31 93 GLY A N 1
ATOM 697 C CA . GLY A 1 93 ? 1.288 6.751 -15.250 1.00 93.31 93 GLY A CA 1
ATOM 698 C C . GLY A 1 93 ? 2.230 7.942 -15.052 1.00 93.31 93 GLY A C 1
ATOM 699 O O . GLY A 1 93 ? 3.037 8.231 -15.936 1.00 93.31 93 GLY A O 1
ATOM 700 N N . ALA A 1 94 ? 2.167 8.602 -13.892 1.00 92.19 94 ALA A N 1
ATOM 701 C CA . ALA A 1 94 ? 3.069 9.695 -13.539 1.00 92.19 94 ALA A CA 1
ATOM 702 C C . ALA A 1 94 ? 4.512 9.211 -13.314 1.00 92.19 94 ALA A C 1
ATOM 704 O O . ALA A 1 94 ? 5.433 9.832 -13.836 1.00 92.19 94 ALA A O 1
ATOM 705 N N . ILE A 1 95 ? 4.704 8.090 -12.606 1.00 93.75 95 ILE A N 1
ATOM 706 C CA . ILE A 1 95 ? 6.027 7.497 -12.335 1.00 93.75 95 ILE A CA 1
ATOM 707 C C . ILE A 1 95 ? 6.719 7.080 -13.636 1.00 93.75 95 ILE A C 1
ATOM 709 O O . ILE A 1 95 ? 7.885 7.394 -13.847 1.00 93.75 95 ILE A O 1
ATOM 713 N N . LEU A 1 96 ? 6.005 6.381 -14.523 1.00 92.31 96 LEU A N 1
ATOM 714 C CA . LEU A 1 96 ? 6.569 5.903 -15.789 1.00 92.31 96 LEU A CA 1
ATOM 715 C C . LEU A 1 96 ? 6.769 7.033 -16.810 1.00 92.31 96 LEU A C 1
ATOM 717 O O . LEU A 1 96 ? 7.567 6.897 -17.735 1.00 92.31 96 LEU A O 1
ATOM 721 N N . GLY A 1 97 ? 6.039 8.139 -16.674 1.00 89.62 97 GLY A N 1
ATOM 722 C CA . GLY A 1 97 ? 6.054 9.236 -17.631 1.00 89.62 97 GLY A CA 1
ATOM 723 C C . GLY A 1 97 ? 5.216 8.968 -18.888 1.00 89.62 97 GLY A C 1
ATOM 724 O O . GLY A 1 97 ? 4.830 7.841 -19.232 1.00 89.62 97 GLY A O 1
ATOM 725 N N . SER A 1 98 ? 4.922 10.046 -19.621 1.00 82.69 98 SER A N 1
ATOM 726 C CA . SER A 1 98 ? 4.016 10.015 -20.781 1.00 82.69 98 SER A CA 1
ATOM 727 C C . SER A 1 98 ? 4.490 9.085 -21.902 1.00 82.69 98 SER A C 1
ATOM 729 O O . SER A 1 98 ? 3.655 8.470 -22.569 1.00 82.69 98 SER A O 1
ATOM 731 N N . ARG A 1 99 ? 5.803 8.876 -22.050 1.00 85.00 99 ARG A N 1
ATOM 732 C CA . ARG A 1 99 ? 6.395 7.991 -23.062 1.00 85.00 99 ARG A CA 1
ATOM 733 C C . ARG A 1 99 ? 7.064 6.743 -22.488 1.00 85.00 99 ARG A C 1
ATOM 735 O O . ARG A 1 99 ? 7.622 5.980 -23.266 1.00 85.00 99 ARG A O 1
ATOM 742 N N . CYS A 1 100 ? 6.944 6.486 -21.181 1.00 88.56 100 CYS A N 1
ATOM 743 C CA . CYS A 1 100 ? 7.667 5.389 -20.519 1.00 88.56 100 CYS A CA 1
ATOM 744 C C . CYS A 1 100 ? 9.187 5.503 -20.668 1.00 88.56 100 CYS A C 1
ATOM 746 O O . CYS A 1 100 ? 9.882 4.515 -20.879 1.00 88.56 100 CYS A O 1
ATOM 748 N N . ASP A 1 101 ? 9.670 6.736 -20.606 1.00 86.19 101 ASP A N 1
ATOM 749 C CA . ASP A 1 101 ? 11.050 7.154 -20.816 1.00 86.19 101 ASP A CA 1
ATOM 750 C C . ASP A 1 101 ? 11.749 7.563 -19.511 1.00 86.19 101 ASP A C 1
ATOM 752 O O . ASP A 1 101 ? 12.895 8.013 -19.540 1.00 86.19 101 ASP A O 1
ATOM 756 N N . ALA A 1 102 ? 11.084 7.385 -18.363 1.00 88.69 102 ALA A N 1
ATOM 757 C CA . ALA A 1 102 ? 11.693 7.576 -17.055 1.00 88.69 102 ALA A CA 1
ATOM 758 C C . ALA A 1 102 ? 12.912 6.655 -16.887 1.00 88.69 102 ALA A C 1
ATOM 760 O O . ALA A 1 102 ? 12.863 5.464 -17.192 1.00 88.69 102 ALA A O 1
ATOM 761 N N . ASN A 1 103 ? 14.020 7.212 -16.399 1.00 91.81 103 ASN A N 1
ATOM 762 C CA . ASN A 1 103 ? 15.217 6.433 -16.101 1.00 91.81 103 ASN A CA 1
ATOM 763 C C . ASN A 1 103 ? 15.080 5.702 -14.750 1.00 91.81 103 ASN A C 1
ATOM 765 O O . ASN A 1 103 ? 14.146 5.940 -13.984 1.00 91.81 103 ASN A O 1
ATOM 769 N N . MET A 1 104 ? 16.031 4.813 -14.447 1.00 91.12 104 MET A N 1
ATOM 770 C CA . MET A 1 104 ? 16.013 4.010 -13.218 1.00 91.12 104 MET A CA 1
ATOM 771 C C . MET A 1 104 ? 15.898 4.839 -11.937 1.00 91.12 104 MET A C 1
ATOM 773 O O . MET A 1 104 ? 15.158 4.445 -11.039 1.00 91.12 104 MET A O 1
ATOM 777 N N . ASP A 1 105 ? 16.600 5.965 -11.850 1.00 91.06 105 ASP A N 1
ATOM 778 C CA . ASP A 1 105 ? 16.624 6.783 -10.638 1.00 91.06 105 ASP A CA 1
ATOM 779 C C . ASP A 1 105 ? 15.300 7.526 -10.461 1.00 91.06 105 ASP A C 1
ATOM 781 O O . ASP A 1 105 ? 14.696 7.458 -9.395 1.00 91.06 105 ASP A O 1
ATOM 785 N N . SER A 1 106 ? 14.761 8.105 -11.537 1.00 93.12 106 SER A N 1
ATOM 786 C CA . SER A 1 106 ? 13.439 8.741 -11.524 1.00 93.12 106 SER A CA 1
ATOM 787 C C . SER A 1 106 ? 12.323 7.758 -11.165 1.00 93.12 106 SER A C 1
ATOM 789 O O . SER A 1 106 ? 11.393 8.114 -10.443 1.00 93.12 106 SER A O 1
ATOM 791 N N . LEU A 1 107 ? 12.412 6.507 -11.627 1.00 94.06 107 LEU A N 1
ATOM 792 C CA . LEU A 1 107 ? 11.459 5.464 -11.246 1.00 94.06 107 LEU A CA 1
ATOM 793 C C . LEU A 1 107 ? 11.547 5.140 -9.751 1.00 94.06 107 LEU A C 1
ATOM 795 O O . LEU A 1 107 ? 10.516 5.069 -9.080 1.00 94.06 107 LEU A O 1
ATOM 799 N N . LYS A 1 108 ? 12.764 4.964 -9.219 1.00 92.38 108 LYS A N 1
ATOM 800 C CA . LYS A 1 108 ? 12.990 4.711 -7.787 1.00 92.38 108 LYS A CA 1
ATOM 801 C C . LYS A 1 108 ? 12.446 5.854 -6.935 1.00 92.38 108 LYS A C 1
ATOM 803 O O . LYS A 1 108 ? 11.672 5.597 -6.015 1.00 92.38 108 LYS A O 1
ATOM 808 N N . GLU A 1 109 ? 12.798 7.091 -7.273 1.00 94.12 109 GLU A N 1
ATOM 809 C CA . GLU A 1 109 ? 12.319 8.293 -6.588 1.00 94.12 109 GLU A CA 1
ATOM 810 C C . GLU A 1 109 ? 10.793 8.399 -6.649 1.00 94.12 109 GLU A C 1
ATOM 812 O O . GLU A 1 109 ? 10.149 8.660 -5.633 1.00 94.12 109 GLU A O 1
ATOM 817 N N . GLY A 1 110 ? 10.195 8.129 -7.813 1.00 94.38 110 GLY A N 1
ATOM 818 C CA . GLY A 1 110 ? 8.748 8.137 -7.999 1.00 94.38 110 GLY A CA 1
ATOM 819 C C . GLY A 1 110 ? 8.036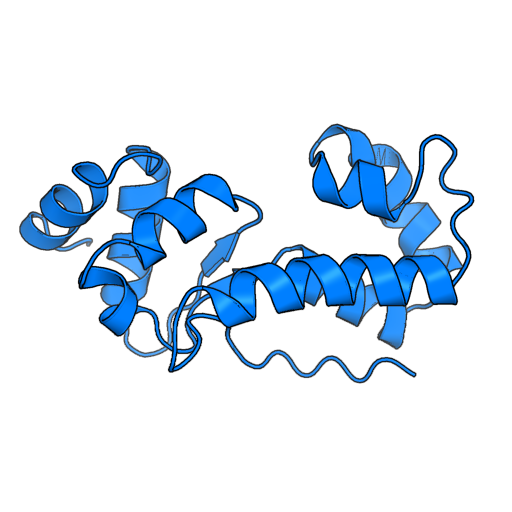 7.140 -7.084 1.00 94.38 110 GLY A C 1
ATOM 820 O O . GLY A 1 110 ? 7.131 7.525 -6.340 1.00 94.38 110 GLY A O 1
ATOM 821 N N . PHE A 1 111 ? 8.466 5.874 -7.080 1.00 95.19 111 PHE A N 1
ATOM 822 C CA . PHE A 1 111 ? 7.896 4.859 -6.189 1.00 95.19 111 PHE A CA 1
ATOM 823 C C . PHE A 1 111 ? 8.094 5.223 -4.712 1.00 95.19 111 PHE A C 1
ATOM 825 O O . PHE A 1 111 ? 7.135 5.183 -3.941 1.00 95.19 111 PHE A O 1
ATOM 832 N N . GLN A 1 112 ? 9.307 5.620 -4.315 1.00 94.44 112 GLN A N 1
ATOM 833 C CA . GLN A 1 112 ? 9.612 6.000 -2.932 1.00 94.44 112 GLN A CA 1
ATOM 834 C C . GLN A 1 112 ? 8.799 7.208 -2.463 1.00 94.44 112 GLN A C 1
ATOM 836 O O . GLN A 1 112 ? 8.358 7.231 -1.315 1.00 94.44 112 GLN A O 1
ATOM 841 N N . SER A 1 113 ? 8.565 8.187 -3.337 1.00 94.31 113 SER A N 1
ATOM 842 C CA . SER A 1 113 ? 7.771 9.374 -3.024 1.00 94.31 113 SER A CA 1
ATOM 843 C C . SER A 1 113 ? 6.335 8.999 -2.657 1.00 94.31 113 SER A C 1
ATOM 845 O O . SER A 1 113 ? 5.874 9.340 -1.567 1.00 94.31 113 SER A O 1
ATOM 847 N N . TYR A 1 114 ? 5.660 8.208 -3.499 1.00 93.38 114 TYR A N 1
ATOM 848 C CA . TYR A 1 114 ? 4.286 7.773 -3.234 1.00 93.38 114 TYR A CA 1
ATOM 849 C C . TYR A 1 114 ? 4.177 6.830 -2.031 1.00 93.38 114 TYR A C 1
ATOM 851 O O . TYR A 1 114 ? 3.264 6.981 -1.220 1.00 93.38 114 TYR A O 1
ATOM 859 N N . ILE A 1 115 ? 5.108 5.883 -1.881 1.00 94.94 115 ILE A N 1
ATOM 860 C CA . ILE A 1 115 ? 5.130 4.984 -0.717 1.00 94.94 115 ILE A CA 1
ATOM 861 C C . ILE A 1 115 ? 5.357 5.792 0.564 1.00 94.94 115 ILE A C 1
ATOM 863 O O . ILE A 1 115 ? 4.655 5.594 1.551 1.00 94.94 115 ILE A O 1
ATOM 867 N N . GLY A 1 116 ? 6.310 6.725 0.546 1.00 94.75 116 GLY A N 1
ATOM 868 C CA . GLY A 1 116 ? 6.631 7.571 1.688 1.00 94.75 116 GLY A CA 1
ATOM 869 C C . GLY A 1 116 ? 5.503 8.532 2.051 1.00 94.75 116 GLY A C 1
ATOM 870 O O . GLY A 1 116 ? 5.287 8.789 3.229 1.00 94.75 116 GLY A O 1
ATOM 871 N N . GLU A 1 117 ? 4.771 9.052 1.067 1.00 94.94 117 GLU A N 1
ATOM 872 C CA . GLU A 1 117 ? 3.580 9.872 1.294 1.00 94.94 117 GLU A CA 1
ATOM 873 C C . GLU A 1 117 ? 2.534 9.114 2.119 1.00 94.94 117 GLU A C 1
ATOM 875 O O . GLU A 1 117 ? 2.147 9.586 3.186 1.00 94.94 117 GLU A O 1
ATOM 880 N N . ILE A 1 118 ? 2.138 7.919 1.672 1.00 95.38 118 ILE A N 1
ATOM 881 C CA . ILE A 1 118 ? 1.146 7.096 2.375 1.00 95.38 118 ILE A CA 1
ATOM 882 C C . ILE A 1 118 ? 1.692 6.582 3.710 1.00 95.38 118 ILE A C 1
ATOM 884 O O . ILE A 1 118 ? 0.980 6.571 4.711 1.00 95.38 118 ILE A O 1
ATOM 888 N N . GLY A 1 119 ? 2.970 6.202 3.750 1.00 95.12 119 GLY A N 1
ATOM 889 C CA . GLY A 1 119 ? 3.624 5.711 4.959 1.00 95.12 119 GLY A CA 1
ATOM 890 C C . GLY A 1 119 ? 3.634 6.723 6.105 1.00 95.12 119 GLY A C 1
ATOM 891 O O . GLY A 1 119 ? 3.672 6.306 7.258 1.00 95.12 119 GLY A O 1
ATOM 892 N N . ARG A 1 120 ? 3.557 8.025 5.792 1.00 96.56 120 ARG A N 1
ATOM 893 C CA . ARG A 1 120 ? 3.502 9.134 6.758 1.00 96.56 120 ARG A CA 1
ATOM 894 C C . ARG A 1 120 ? 2.087 9.540 7.178 1.00 96.56 120 ARG A C 1
ATOM 896 O O . ARG A 1 120 ? 1.965 10.429 8.014 1.00 96.56 120 ARG A O 1
ATOM 903 N N . LEU A 1 121 ? 1.035 8.938 6.616 1.00 95.25 121 LEU A N 1
ATOM 904 C CA . LEU A 1 121 ? -0.344 9.296 6.974 1.00 95.25 121 LEU A CA 1
ATOM 905 C C . LEU A 1 121 ? -0.699 8.928 8.420 1.00 95.25 121 LEU A C 1
ATOM 907 O O . LEU A 1 121 ? -1.544 9.585 9.015 1.00 95.25 121 LEU A O 1
ATOM 911 N N . TYR A 1 122 ? -0.072 7.889 8.974 1.00 95.44 122 TYR A N 1
ATOM 912 C CA . TYR A 1 122 ? -0.346 7.406 10.325 1.00 95.44 122 TYR A CA 1
ATOM 913 C C . TYR A 1 122 ? 0.891 6.731 10.939 1.00 95.44 122 TYR A C 1
ATOM 915 O O . TYR A 1 122 ? 1.681 6.126 10.211 1.00 95.44 122 TYR A O 1
ATOM 923 N N . ASP A 1 123 ? 1.044 6.816 12.264 1.00 93.56 123 ASP A N 1
ATOM 924 C CA . ASP A 1 123 ? 2.112 6.169 13.040 1.00 93.56 123 ASP A CA 1
ATOM 925 C C . ASP A 1 123 ? 1.502 5.371 14.214 1.00 93.56 123 ASP A C 1
ATOM 927 O O . ASP A 1 123 ? 0.814 5.974 15.043 1.00 93.56 123 ASP A O 1
ATOM 931 N N . PRO A 1 124 ? 1.703 4.038 14.310 1.00 92.62 124 PRO A N 1
ATOM 932 C CA . PRO A 1 124 ? 2.511 3.180 13.435 1.00 92.62 124 PRO A CA 1
ATOM 933 C C . PRO A 1 124 ? 1.923 3.032 12.030 1.00 92.62 124 PRO A C 1
ATOM 935 O O . PRO A 1 124 ? 0.713 2.935 11.858 1.00 92.62 124 PRO A O 1
ATOM 938 N N . THR A 1 125 ? 2.784 2.955 11.013 1.00 95.56 125 THR A N 1
ATOM 939 C CA . THR A 1 125 ? 2.334 2.917 9.614 1.00 95.56 125 THR A CA 1
ATOM 940 C C . THR A 1 125 ? 1.359 1.771 9.314 1.00 95.56 125 THR A C 1
ATOM 942 O O . THR A 1 125 ? 1.542 0.623 9.732 1.00 95.56 125 THR A O 1
ATOM 945 N N . MET A 1 126 ? 0.328 2.066 8.516 1.00 96.44 126 MET A N 1
ATOM 946 C CA . MET A 1 126 ? -0.571 1.045 7.964 1.00 96.44 126 MET A CA 1
ATOM 947 C C . MET A 1 126 ? 0.133 0.150 6.935 1.00 96.44 126 MET A C 1
ATOM 949 O O . MET A 1 126 ? -0.325 -0.959 6.649 1.00 96.44 126 MET A O 1
ATOM 953 N N . LEU A 1 127 ? 1.250 0.616 6.366 1.00 96.69 127 LEU A N 1
ATOM 954 C CA . LEU A 1 127 ? 1.956 -0.108 5.321 1.00 96.69 127 LEU A CA 1
ATOM 955 C C . LEU A 1 127 ? 2.660 -1.344 5.878 1.00 96.69 127 LEU A C 1
ATOM 957 O O . LEU A 1 127 ? 3.426 -1.289 6.837 1.00 96.69 127 LEU A O 1
ATOM 961 N N . PHE A 1 128 ? 2.439 -2.478 5.227 1.00 95.62 128 PHE A N 1
ATOM 962 C CA . PHE A 1 128 ? 3.219 -3.677 5.455 1.00 95.62 128 PHE A CA 1
ATOM 963 C C . PHE A 1 128 ? 4.647 -3.461 4.950 1.00 95.62 128 PHE A C 1
ATOM 965 O O . PHE A 1 128 ? 4.861 -2.978 3.832 1.00 95.62 128 PHE A O 1
ATOM 972 N N . ALA A 1 129 ? 5.627 -3.873 5.753 1.00 90.00 129 ALA A N 1
ATOM 973 C CA . ALA A 1 129 ? 7.034 -3.870 5.378 1.00 90.00 129 ALA A CA 1
ATOM 974 C C . ALA A 1 129 ? 7.307 -4.959 4.326 1.00 90.00 129 ALA A C 1
ATOM 976 O O . ALA A 1 129 ? 7.770 -6.059 4.630 1.00 90.00 129 ALA A O 1
ATOM 977 N N . LEU A 1 130 ? 6.986 -4.659 3.067 1.00 84.62 130 LEU A N 1
ATOM 978 C CA . LEU A 1 130 ? 7.400 -5.479 1.940 1.00 84.62 130 LEU A CA 1
ATOM 979 C C . LEU A 1 130 ? 8.921 -5.356 1.797 1.00 84.62 130 LEU A C 1
ATOM 981 O O . LEU A 1 130 ? 9.446 -4.246 1.783 1.00 84.62 130 LEU A O 1
ATOM 985 N N . SER A 1 131 ? 9.635 -6.475 1.683 1.00 65.25 131 SER A N 1
ATOM 986 C CA . SER A 1 131 ? 11.081 -6.470 1.431 1.00 65.25 131 SER A CA 1
ATOM 987 C C . SER A 1 131 ? 11.364 -5.919 0.028 1.00 65.25 131 SER A C 1
ATOM 989 O O . SER A 1 131 ? 11.376 -6.664 -0.961 1.00 65.25 131 SER A O 1
ATOM 991 N N . VAL A 1 132 ? 11.526 -4.599 -0.059 1.00 60.50 132 VAL A N 1
ATOM 992 C CA . VAL A 1 132 ? 11.924 -3.877 -1.266 1.00 60.50 132 VAL A CA 1
ATOM 993 C C . VAL A 1 132 ? 13.413 -3.561 -1.149 1.00 60.50 132 VAL A C 1
ATOM 995 O O . VAL A 1 132 ? 13.797 -2.479 -0.718 1.00 60.50 132 VAL A O 1
ATOM 998 N N . ASP A 1 133 ? 14.266 -4.507 -1.528 1.00 54.94 133 ASP A N 1
ATOM 999 C CA . ASP A 1 133 ? 15.689 -4.216 -1.711 1.00 54.94 133 ASP A CA 1
ATOM 1000 C C . ASP A 1 133 ? 15.826 -3.439 -3.027 1.00 54.94 133 ASP A C 1
ATOM 1002 O O . ASP A 1 133 ? 15.930 -4.034 -4.097 1.00 54.94 133 ASP A O 1
ATOM 1006 N N . LEU A 1 134 ? 15.676 -2.111 -2.994 1.00 51.66 134 LEU A N 1
ATOM 1007 C CA . LEU A 1 134 ? 15.988 -1.247 -4.141 1.00 51.66 134 LEU A CA 1
ATOM 1008 C C . LEU A 1 134 ? 17.515 -1.248 -4.320 1.00 51.66 134 LEU A C 1
ATOM 1010 O O . LEU A 1 134 ? 18.194 -0.810 -3.394 1.00 51.66 134 LEU A O 1
ATOM 1014 N N . PRO A 1 135 ? 18.055 -1.784 -5.437 1.00 48.91 135 PRO A N 1
ATOM 1015 C CA . PRO A 1 135 ? 19.496 -1.803 -5.680 1.00 48.91 135 PRO A CA 1
ATOM 1016 C C . PRO A 1 135 ? 20.059 -0.394 -5.870 1.00 48.91 135 PRO A C 1
ATOM 1018 O O . PRO A 1 135 ? 19.282 0.513 -6.256 1.00 48.91 135 PRO A O 1
#

Foldseek 3Di:
DFDPVQLVVLCPQPQQHSVNSVVLSVQLVDPPAADEDQRVSSLLSCLVDPNLVSLQQRYEYPLLVLLLCCQPVNLVVSCVPPVVPCVVHVLSCVQCDPVSPDDSVSNNCSSCVVVVVSQPSDPVGSHHPDPRPRD

Organism: NCBI:txid95486